Protein AF-A0A952R5X7-F1 (afdb_monomer_lite)

Structure (mmCIF, N/CA/C/O backbone):
data_AF-A0A952R5X7-F1
#
_entry.id   AF-A0A952R5X7-F1
#
loop_
_atom_site.group_PDB
_atom_site.id
_atom_site.type_symbol
_atom_site.label_atom_id
_atom_site.label_alt_id
_atom_site.label_comp_id
_atom_site.label_asym_id
_atom_site.label_entity_id
_atom_site.label_seq_id
_atom_site.pdbx_PDB_ins_code
_atom_site.Cartn_x
_atom_site.Cartn_y
_atom_site.Cartn_z
_atom_site.occupancy
_atom_site.B_iso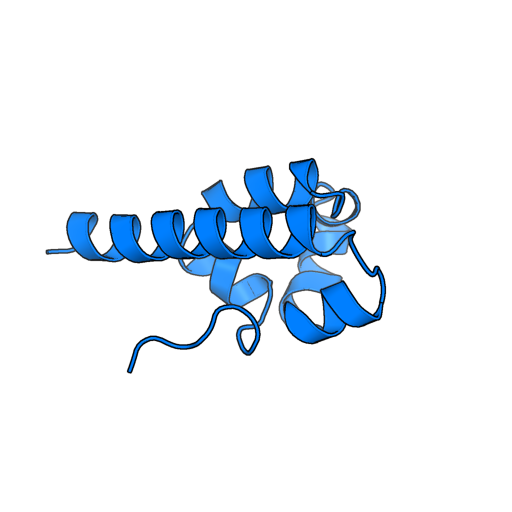_or_equiv
_atom_site.auth_seq_id
_atom_site.auth_comp_id
_atom_site.auth_asym_id
_atom_site.auth_atom_id
_atom_site.pdbx_PDB_model_num
ATOM 1 N N . MET A 1 1 ? 15.691 6.460 -13.688 1.00 40.69 1 MET A N 1
ATOM 2 C CA . MET A 1 1 ? 15.709 6.644 -12.224 1.00 40.69 1 MET A CA 1
ATOM 3 C C . MET A 1 1 ? 14.587 5.768 -11.708 1.00 40.69 1 MET A C 1
ATOM 5 O O . MET A 1 1 ? 13.459 6.006 -12.116 1.00 40.69 1 MET A O 1
ATOM 9 N N . ALA A 1 2 ? 14.886 4.681 -10.997 1.00 53.09 2 ALA A N 1
ATOM 10 C CA . ALA A 1 2 ? 13.833 3.889 -10.366 1.00 53.09 2 ALA A CA 1
ATOM 11 C C . ALA A 1 2 ? 13.285 4.743 -9.217 1.00 53.09 2 ALA A C 1
ATOM 13 O O . ALA A 1 2 ? 14.058 5.114 -8.336 1.00 53.09 2 ALA A O 1
ATOM 14 N N . ASN A 1 3 ? 12.019 5.158 -9.294 1.00 62.81 3 ASN A N 1
ATOM 15 C CA . ASN A 1 3 ? 11.383 5.862 -8.183 1.00 62.81 3 ASN A CA 1
ATOM 16 C C . ASN A 1 3 ? 11.283 4.899 -7.000 1.00 62.81 3 ASN A C 1
ATOM 18 O O . ASN A 1 3 ? 10.901 3.743 -7.182 1.00 62.81 3 ASN A O 1
ATOM 22 N N . ASP A 1 4 ? 11.620 5.381 -5.808 1.00 81.19 4 ASP A N 1
ATOM 23 C CA . ASP A 1 4 ? 11.392 4.643 -4.572 1.00 81.19 4 ASP A CA 1
ATOM 24 C C . ASP A 1 4 ? 9.870 4.464 -4.383 1.00 81.19 4 ASP A C 1
ATOM 26 O O . ASP A 1 4 ? 9.137 5.463 -4.429 1.00 81.19 4 ASP A O 1
ATOM 30 N N . PRO A 1 5 ? 9.353 3.233 -4.190 1.00 82.31 5 PRO A N 1
ATOM 31 C CA . PRO A 1 5 ? 7.926 3.009 -3.961 1.00 82.31 5 PRO A CA 1
ATOM 32 C C . PRO A 1 5 ? 7.377 3.808 -2.768 1.00 82.31 5 PRO A C 1
ATOM 34 O O . PRO A 1 5 ? 6.180 4.086 -2.734 1.00 82.31 5 PRO A O 1
ATOM 37 N N . LEU A 1 6 ? 8.217 4.232 -1.818 1.00 87.12 6 LEU A N 1
ATOM 38 C CA . LEU A 1 6 ? 7.813 5.102 -0.709 1.00 87.12 6 LEU A CA 1
ATOM 39 C C . LEU A 1 6 ? 7.329 6.484 -1.166 1.00 87.12 6 LEU A C 1
ATOM 41 O O . LEU A 1 6 ? 6.358 7.011 -0.611 1.00 87.12 6 LEU A O 1
ATOM 45 N N . GLU A 1 7 ? 7.975 7.057 -2.180 1.00 87.44 7 GLU A N 1
ATOM 46 C CA . GLU A 1 7 ? 7.645 8.384 -2.712 1.00 87.44 7 GLU A CA 1
ATOM 47 C C . GLU A 1 7 ? 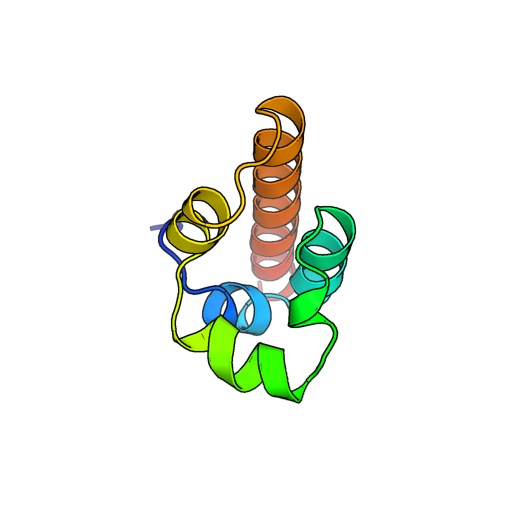6.483 8.337 -3.710 1.00 87.44 7 GLU A C 1
ATOM 49 O O . GLU A 1 7 ? 5.822 9.348 -3.956 1.00 87.44 7 GLU A O 1
ATOM 54 N N . MET A 1 8 ? 6.199 7.155 -4.261 1.00 89.69 8 MET A N 1
ATOM 55 C CA . MET A 1 8 ? 5.104 6.957 -5.200 1.00 89.69 8 MET A CA 1
ATOM 56 C C . MET A 1 8 ? 3.745 7.042 -4.509 1.00 89.69 8 MET A C 1
ATOM 58 O O . MET A 1 8 ? 3.537 6.602 -3.369 1.00 89.69 8 MET A O 1
ATOM 62 N N . LYS A 1 9 ? 2.763 7.568 -5.243 1.00 91.00 9 LYS A N 1
ATOM 63 C CA . LYS A 1 9 ? 1.368 7.438 -4.834 1.00 91.00 9 LYS A CA 1
ATOM 64 C C . LYS A 1 9 ? 0.960 5.977 -4.888 1.00 91.00 9 LYS A C 1
ATOM 66 O O . LYS A 1 9 ? 1.320 5.243 -5.805 1.00 91.00 9 LYS A O 1
ATOM 71 N N . VAL A 1 10 ? 0.104 5.575 -3.953 1.00 89.81 10 VAL A N 1
ATOM 72 C CA . VAL A 1 10 ? -0.453 4.213 -3.948 1.00 89.81 10 VAL A CA 1
ATOM 73 C C . VAL A 1 10 ? -1.163 3.909 -5.277 1.00 89.81 10 VAL A C 1
ATOM 75 O O . VAL A 1 10 ? -1.103 2.792 -5.771 1.00 89.81 10 VAL A O 1
ATOM 78 N N . SER A 1 11 ? -1.786 4.909 -5.900 1.00 90.00 11 SER A N 1
ATOM 79 C CA . SER A 1 11 ? -2.369 4.805 -7.245 1.00 90.00 11 SER A CA 1
ATOM 80 C C . SER A 1 11 ? -1.336 4.508 -8.326 1.00 90.00 11 SER A C 1
ATOM 82 O O . SER A 1 11 ? -1.578 3.615 -9.123 1.00 90.00 11 SER A O 1
ATOM 84 N N . GLU A 1 12 ? -0.185 5.179 -8.324 1.00 90.75 12 GLU A N 1
ATOM 85 C CA . GLU A 1 12 ? 0.887 4.946 -9.301 1.00 90.75 12 GLU A CA 1
ATOM 86 C C . GLU A 1 12 ? 1.470 3.537 -9.162 1.00 90.75 12 GLU A C 1
ATOM 88 O O . GLU A 1 12 ? 1.719 2.876 -10.165 1.00 90.75 12 GLU A O 1
ATOM 93 N N . ILE A 1 13 ? 1.624 3.039 -7.930 1.00 90.06 13 ILE A N 1
ATOM 94 C CA . ILE A 1 13 ? 2.054 1.655 -7.670 1.00 90.06 13 ILE A CA 1
ATOM 95 C C . ILE A 1 13 ? 1.042 0.661 -8.255 1.00 90.06 13 ILE A C 1
ATOM 97 O O . ILE A 1 13 ? 1.417 -0.298 -8.926 1.00 90.06 13 ILE A O 1
ATOM 101 N N . LEU A 1 14 ? -0.251 0.899 -8.025 1.00 89.25 14 LEU A N 1
ATOM 102 C CA . LEU A 1 14 ? -1.330 0.046 -8.526 1.00 89.25 14 LEU A CA 1
ATOM 103 C C . LEU A 1 14 ? -1.506 0.123 -10.050 1.00 89.25 14 LEU A C 1
ATOM 105 O O . LEU A 1 14 ? -1.918 -0.859 -10.664 1.00 89.25 14 LEU A O 1
ATOM 109 N N . GLU A 1 15 ? -1.237 1.280 -10.652 1.00 89.38 15 GLU A N 1
ATOM 110 C CA . GLU A 1 15 ? -1.236 1.477 -12.104 1.00 89.38 15 GLU A CA 1
ATOM 111 C C . GLU A 1 15 ? -0.028 0.806 -12.759 1.00 89.38 15 GLU A C 1
ATOM 113 O O . GLU A 1 15 ? -0.169 0.224 -13.834 1.00 89.38 15 GLU A O 1
ATOM 118 N N . ALA A 1 16 ? 1.135 0.847 -12.101 1.00 88.81 16 ALA A N 1
ATOM 119 C CA . ALA A 1 16 ? 2.330 0.146 -12.544 1.00 88.81 16 ALA A CA 1
ATOM 120 C C . ALA A 1 16 ? 2.126 -1.372 -12.491 1.00 88.81 16 ALA A C 1
ATOM 122 O O . ALA A 1 16 ? 2.374 -2.045 -13.486 1.00 88.81 16 ALA A O 1
ATOM 123 N N . ASN A 1 17 ? 1.617 -1.908 -11.378 1.00 89.81 17 ASN A N 1
ATOM 124 C CA . ASN A 1 17 ? 1.265 -3.319 -11.273 1.00 89.81 17 ASN A CA 1
ATOM 125 C C . ASN A 1 17 ? -0.008 -3.530 -10.423 1.00 89.81 17 ASN A C 1
ATOM 127 O O . ASN A 1 17 ? 0.037 -3.406 -9.195 1.00 89.81 17 ASN A O 1
ATOM 131 N N . PRO A 1 18 ? -1.140 -3.945 -11.029 1.00 88.12 18 PRO A N 1
ATOM 132 C CA . PRO A 1 18 ? -2.381 -4.210 -10.299 1.00 88.12 18 PRO A CA 1
ATOM 133 C C . PRO A 1 18 ? -2.265 -5.295 -9.217 1.00 88.12 18 PRO A C 1
ATOM 135 O O . PRO A 1 18 ? -3.055 -5.289 -8.269 1.00 88.12 18 PRO A O 1
ATOM 138 N N . ALA A 1 19 ? -1.292 -6.210 -9.327 1.00 89.75 19 ALA A N 1
ATOM 139 C CA . ALA A 1 19 ? -1.045 -7.255 -8.333 1.00 89.75 19 ALA A CA 1
ATOM 140 C C . ALA A 1 19 ? -0.558 -6.688 -6.987 1.00 89.75 19 ALA A C 1
ATOM 142 O O . ALA A 1 19 ? -0.804 -7.300 -5.946 1.00 89.75 19 ALA A O 1
ATOM 143 N N . ALA A 1 20 ? 0.021 -5.480 -6.976 1.00 91.00 20 ALA A N 1
ATOM 144 C CA . ALA A 1 20 ? 0.438 -4.792 -5.754 1.00 91.00 20 ALA A CA 1
ATOM 145 C C . ALA A 1 20 ? -0.724 -4.561 -4.769 1.00 91.00 20 ALA A C 1
ATOM 147 O O . ALA A 1 20 ? -0.505 -4.447 -3.563 1.00 91.00 20 ALA A O 1
ATOM 148 N N . LEU A 1 21 ? -1.976 -4.546 -5.247 1.00 90.19 21 LEU A N 1
ATOM 149 C CA . LEU A 1 21 ? -3.148 -4.464 -4.375 1.00 90.19 21 LEU A CA 1
ATOM 150 C C . LEU A 1 21 ? -3.226 -5.641 -3.400 1.00 90.19 21 LEU A C 1
ATOM 152 O O . LEU A 1 21 ? -3.588 -5.433 -2.244 1.00 90.19 21 LEU A O 1
ATOM 156 N N . GLY A 1 22 ? -2.917 -6.854 -3.865 1.00 89.62 22 GLY A N 1
ATOM 157 C CA . GLY A 1 22 ? -2.948 -8.058 -3.035 1.00 89.62 22 GLY A CA 1
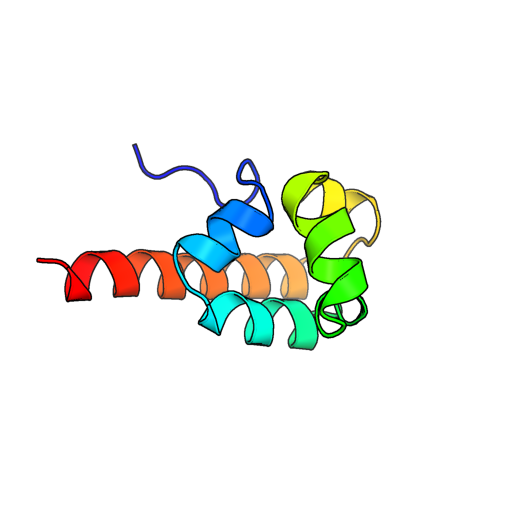ATOM 158 C C . GLY A 1 22 ? -1.969 -7.934 -1.875 1.00 89.62 22 GLY A C 1
ATOM 159 O O . GLY A 1 22 ? -2.382 -7.997 -0.720 1.00 89.62 22 GLY A O 1
ATOM 160 N N . VAL A 1 23 ? -0.719 -7.602 -2.199 1.00 91.56 23 VAL A N 1
ATOM 161 C CA . VAL A 1 23 ? 0.356 -7.366 -1.228 1.00 91.56 23 VAL A CA 1
ATOM 162 C C . VAL A 1 23 ? -0.045 -6.294 -0.209 1.00 91.56 23 VAL A C 1
ATOM 164 O O . VAL A 1 23 ? 0.001 -6.519 0.999 1.00 91.56 23 VAL A O 1
ATOM 167 N N . LEU A 1 24 ? -0.533 -5.134 -0.660 1.00 89.81 24 LEU A N 1
ATOM 168 C CA . LEU A 1 24 ? -0.975 -4.070 0.247 1.00 89.81 24 LEU A CA 1
ATOM 169 C C . LEU A 1 24 ? -2.072 -4.560 1.209 1.00 89.81 24 LEU A C 1
ATOM 171 O O . LEU A 1 24 ? -2.018 -4.299 2.413 1.00 89.81 24 LEU A O 1
ATOM 175 N N . VAL A 1 25 ? -3.063 -5.298 0.711 1.00 90.06 25 VAL A N 1
ATOM 176 C CA . VAL A 1 25 ? -4.151 -5.826 1.544 1.00 90.06 25 VAL A CA 1
ATOM 177 C C . VAL A 1 25 ? -3.633 -6.842 2.570 1.00 90.06 25 VAL A C 1
ATOM 179 O O . VAL A 1 25 ? -4.032 -6.755 3.734 1.00 90.06 25 VAL A O 1
ATOM 182 N N . GLU A 1 26 ? -2.715 -7.733 2.188 1.00 90.31 26 GLU A N 1
ATOM 183 C CA . GLU A 1 26 ? -2.087 -8.717 3.085 1.00 90.31 26 GLU A CA 1
ATOM 184 C C . GLU A 1 26 ? -1.270 -8.061 4.204 1.00 90.31 26 GLU A C 1
ATOM 186 O O . GLU A 1 26 ? -1.323 -8.486 5.361 1.00 90.31 26 GLU A O 1
ATOM 191 N N . HIS A 1 27 ? -0.587 -6.959 3.894 1.00 88.44 27 HIS A N 1
ATOM 192 C CA . HIS A 1 27 ? 0.170 -6.177 4.872 1.00 88.44 27 HIS A CA 1
ATOM 193 C C . HIS A 1 27 ? -0.708 -5.268 5.749 1.00 88.44 27 HIS A C 1
ATOM 195 O O . HIS A 1 27 ? -0.203 -4.582 6.638 1.00 88.44 27 HIS A O 1
ATOM 201 N N . GLY A 1 28 ? -2.033 -5.308 5.579 1.00 84.38 28 GLY A N 1
ATOM 202 C CA . GLY A 1 28 ? -2.987 -4.633 6.452 1.00 84.38 28 GLY A CA 1
ATOM 203 C C . GLY A 1 28 ? -3.595 -3.365 5.865 1.00 84.38 28 GLY A C 1
ATOM 204 O O . GLY A 1 28 ? -4.356 -2.698 6.565 1.00 84.38 28 GLY A O 1
ATOM 205 N N . PHE A 1 29 ? -3.364 -3.038 4.594 1.00 87.38 29 PHE A N 1
ATOM 206 C CA . PHE A 1 29 ? -4.069 -1.960 3.890 1.00 87.38 29 PHE A CA 1
ATOM 207 C C . PHE A 1 29 ? -5.435 -2.424 3.356 1.00 87.38 29 PHE A C 1
ATOM 209 O O . PHE A 1 29 ? -5.845 -2.103 2.241 1.00 87.38 29 PHE A O 1
ATOM 216 N N . THR A 1 30 ? -6.193 -3.148 4.183 1.00 85.06 30 THR A N 1
ATOM 217 C CA . THR A 1 30 ? -7.522 -3.680 3.845 1.00 85.06 30 THR A CA 1
ATOM 218 C C . THR A 1 30 ? -8.546 -2.638 3.364 1.00 85.06 30 THR A C 1
ATOM 220 O O . THR A 1 30 ? -9.371 -3.007 2.526 1.00 85.06 30 THR A O 1
ATOM 223 N N . PRO A 1 31 ? -8.516 -1.342 3.765 1.00 83.19 31 PRO A N 1
ATOM 224 C CA . PRO A 1 31 ? -9.416 -0.340 3.188 1.00 83.19 31 PRO A CA 1
ATOM 225 C C . PRO A 1 31 ? -9.259 -0.178 1.669 1.00 83.19 31 PRO A C 1
ATOM 227 O O . PRO A 1 31 ? -10.225 0.164 0.993 1.00 83.19 31 PRO A O 1
ATOM 230 N N . LEU A 1 32 ? -8.079 -0.474 1.110 1.00 84.06 32 LEU A N 1
ATOM 231 C CA . LEU A 1 32 ? -7.834 -0.409 -0.334 1.00 84.06 32 LEU A CA 1
ATOM 232 C C . LEU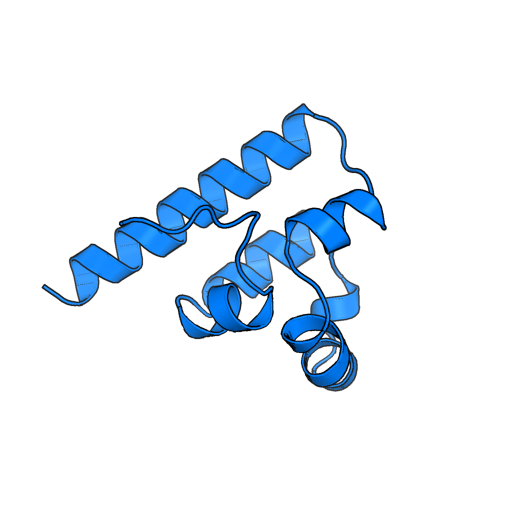 A 1 32 ? -8.523 -1.536 -1.114 1.00 84.06 32 LEU A C 1
ATOM 234 O O . LEU A 1 32 ? -8.713 -1.402 -2.321 1.00 84.06 32 LEU A O 1
ATOM 238 N N . ALA A 1 33 ? -8.949 -2.615 -0.449 1.00 84.88 33 ALA A N 1
ATOM 239 C CA . ALA A 1 33 ? -9.743 -3.663 -1.087 1.00 84.88 33 ALA A CA 1
ATOM 240 C C . ALA A 1 33 ? -11.116 -3.139 -1.544 1.00 84.88 33 ALA A C 1
ATOM 242 O O . ALA A 1 33 ? -11.699 -3.657 -2.495 1.00 84.88 33 ALA A O 1
ATOM 243 N N . GLN A 1 34 ? -11.636 -2.093 -0.890 1.00 88.19 34 GLN A N 1
ATOM 244 C CA . GLN A 1 34 ? -12.900 -1.474 -1.270 1.00 88.19 34 GLN A CA 1
ATOM 245 C C . GLN A 1 34 ? -12.686 -0.511 -2.450 1.00 88.19 34 GLN A C 1
ATOM 247 O O . GLN A 1 34 ? -11.985 0.492 -2.296 1.00 88.19 34 GLN A O 1
ATOM 252 N N . PRO A 1 35 ? -13.331 -0.725 -3.615 1.00 85.81 35 PRO A N 1
ATOM 253 C CA . PRO A 1 35 ? -13.073 0.073 -4.817 1.00 85.81 35 PRO A CA 1
ATOM 254 C C . PRO A 1 35 ? -13.317 1.576 -4.639 1.00 85.81 35 PRO A C 1
ATOM 256 O O . PRO A 1 35 ? -12.613 2.391 -5.234 1.00 85.81 35 PRO A O 1
ATOM 259 N N . TYR A 1 36 ? -14.306 1.940 -3.818 1.00 87.81 36 TYR A N 1
ATOM 260 C CA . TYR A 1 36 ? -14.629 3.330 -3.500 1.00 87.81 36 TYR A CA 1
ATOM 261 C C . TYR A 1 36 ? -13.513 4.004 -2.690 1.00 87.81 36 TYR A C 1
ATOM 263 O O . TYR A 1 36 ? -13.007 5.051 -3.092 1.00 87.81 36 TYR A O 1
ATOM 271 N N . LEU A 1 37 ? -13.071 3.370 -1.598 1.00 86.00 37 LEU A N 1
ATOM 272 C CA . LEU A 1 37 ? -11.977 3.881 -0.769 1.00 86.00 37 LEU A CA 1
ATOM 273 C C . LEU A 1 37 ? -10.656 3.897 -1.528 1.00 86.00 37 LEU A C 1
ATOM 275 O O . LEU A 1 37 ? -9.911 4.860 -1.408 1.00 86.00 37 LEU A O 1
ATOM 279 N N . ARG A 1 38 ? -10.389 2.893 -2.368 1.00 87.81 38 ARG A N 1
ATOM 280 C CA . ARG A 1 38 ? -9.212 2.874 -3.240 1.00 87.81 38 ARG A CA 1
ATOM 281 C C . ARG A 1 38 ? -9.162 4.099 -4.150 1.00 87.81 38 ARG A C 1
ATOM 283 O O . ARG A 1 38 ? -8.136 4.758 -4.204 1.00 87.81 38 ARG A O 1
ATOM 290 N N . LYS A 1 39 ? -10.267 4.450 -4.816 1.00 85.75 39 LYS A N 1
ATOM 291 C CA . LYS A 1 39 ? -10.325 5.639 -5.687 1.00 85.75 39 LYS A CA 1
ATOM 292 C C . LYS A 1 39 ? -10.131 6.959 -4.936 1.00 85.75 39 LYS A C 1
ATOM 294 O O . LYS A 1 39 ? -9.674 7.925 -5.531 1.00 85.75 39 LYS A O 1
ATOM 299 N N . LEU A 1 40 ? -10.477 7.020 -3.655 1.00 86.31 40 LEU A N 1
ATOM 300 C CA . LEU A 1 40 ? -10.285 8.221 -2.837 1.00 86.31 40 LEU A CA 1
ATOM 301 C C . LEU A 1 40 ? -8.878 8.292 -2.233 1.00 86.31 40 LEU A C 1
ATOM 303 O O . LEU A 1 40 ? -8.208 9.318 -2.315 1.00 86.31 40 LEU A O 1
ATOM 307 N N . LEU A 1 41 ? -8.424 7.198 -1.625 1.00 86.12 41 LEU A N 1
ATOM 308 C CA . LEU A 1 41 ? -7.191 7.147 -0.844 1.00 86.12 41 LEU A CA 1
ATOM 309 C C . LEU A 1 41 ? -5.955 6.935 -1.722 1.00 86.12 41 LEU A C 1
ATOM 311 O O . LEU A 1 41 ? -4.934 7.575 -1.500 1.00 86.12 41 LEU A O 1
ATOM 315 N N . ALA A 1 42 ? -6.034 6.100 -2.762 1.00 85.69 42 ALA A N 1
ATOM 316 C CA . ALA A 1 42 ? -4.845 5.745 -3.535 1.00 85.69 42 ALA A CA 1
ATOM 317 C C . ALA A 1 42 ? -4.232 6.942 -4.291 1.00 85.69 42 ALA A C 1
ATOM 319 O O . ALA A 1 42 ? -3.028 6.978 -4.533 1.00 85.69 42 ALA A O 1
ATOM 320 N N . HIS A 1 43 ? -5.037 7.946 -4.648 1.00 88.00 43 HIS A N 1
ATOM 321 C CA . HIS A 1 43 ? -4.564 9.151 -5.343 1.00 88.00 43 HIS A CA 1
ATOM 322 C C . HIS A 1 43 ? -4.153 10.293 -4.400 1.00 88.00 43 HIS A C 1
ATOM 324 O O . HIS A 1 43 ? -3.569 11.284 -4.858 1.00 88.00 43 HIS A O 1
ATOM 330 N N . THR A 1 44 ? -4.459 10.177 -3.104 1.00 87.00 44 THR A N 1
ATOM 331 C CA . THR A 1 44 ? -4.269 11.253 -2.119 1.00 87.00 44 THR A CA 1
ATOM 332 C C . THR A 1 44 ? -3.052 11.060 -1.231 1.00 87.00 44 THR A C 1
ATOM 334 O O . THR A 1 44 ? -2.488 12.065 -0.807 1.00 87.00 44 THR A O 1
ATOM 337 N N . VAL A 1 45 ? -2.620 9.818 -0.989 1.00 88.69 45 VAL A N 1
ATOM 338 C CA . VAL A 1 45 ? -1.457 9.525 -0.140 1.00 88.69 45 VAL 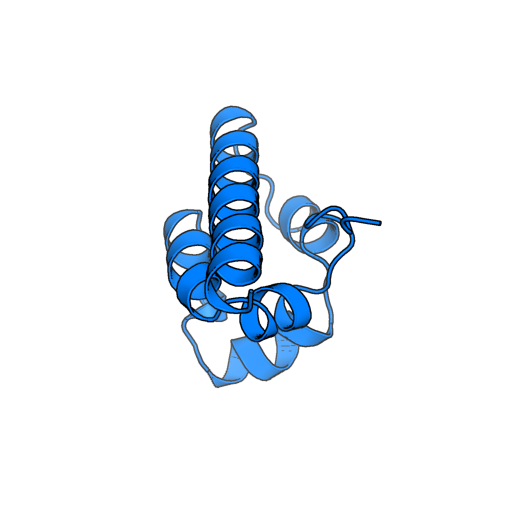A CA 1
ATOM 339 C C . VAL A 1 45 ? -0.367 8.746 -0.877 1.00 88.69 45 VAL A C 1
ATOM 341 O O . VAL A 1 45 ? -0.653 7.910 -1.742 1.00 88.69 45 VAL A O 1
ATOM 344 N N . THR A 1 46 ? 0.887 9.018 -0.517 1.00 91.75 46 THR A N 1
ATOM 345 C CA . THR A 1 46 ? 2.036 8.173 -0.875 1.00 91.75 46 THR A CA 1
ATOM 346 C C . THR A 1 46 ? 2.110 6.941 0.019 1.00 91.75 46 THR A C 1
ATOM 348 O O . THR A 1 46 ? 1.463 6.888 1.072 1.00 91.75 46 THR A O 1
ATOM 351 N N . LEU A 1 47 ? 2.895 5.939 -0.384 1.00 89.56 47 LEU A N 1
ATOM 352 C CA . LEU A 1 47 ? 3.123 4.765 0.457 1.00 89.56 47 LEU A CA 1
ATOM 353 C C . LEU A 1 47 ? 3.775 5.154 1.794 1.00 89.56 47 LEU A C 1
ATOM 355 O O . LEU A 1 47 ? 3.338 4.676 2.840 1.00 89.56 47 LEU A O 1
ATOM 359 N N . GLU A 1 48 ? 4.731 6.089 1.784 1.00 90.81 48 GLU A N 1
ATOM 360 C CA . GLU A 1 48 ? 5.339 6.624 3.008 1.00 90.81 48 GLU A CA 1
ATOM 361 C C . GLU A 1 48 ? 4.287 7.248 3.941 1.00 90.81 48 GLU A C 1
ATOM 363 O O . GLU A 1 48 ? 4.230 6.951 5.135 1.00 90.81 48 GLU A O 1
ATOM 368 N N . GLN A 1 49 ? 3.399 8.090 3.407 1.00 90.38 49 GLN A N 1
ATOM 369 C CA . GLN A 1 49 ? 2.325 8.699 4.194 1.00 90.38 49 GLN A CA 1
ATOM 370 C C . GLN A 1 49 ? 1.360 7.645 4.745 1.00 90.38 49 GLN A C 1
ATOM 372 O O . GLN A 1 49 ? 0.915 7.751 5.889 1.00 90.38 49 GLN A O 1
ATOM 377 N N . ALA A 1 50 ? 1.055 6.611 3.961 1.00 88.69 50 ALA A N 1
ATOM 378 C CA . ALA A 1 50 ? 0.204 5.512 4.390 1.00 88.69 50 ALA A CA 1
ATOM 379 C C . ALA A 1 50 ? 0.840 4.712 5.544 1.00 88.69 50 ALA A C 1
ATOM 381 O O . ALA A 1 50 ? 0.148 4.404 6.517 1.00 88.69 50 ALA A O 1
ATOM 382 N N . LEU A 1 51 ? 2.152 4.454 5.488 1.00 89.38 51 LEU A N 1
ATOM 383 C CA . LEU A 1 51 ? 2.924 3.821 6.566 1.00 89.38 51 LEU A CA 1
ATOM 384 C C . LEU A 1 51 ? 3.019 4.709 7.813 1.00 89.38 51 LEU A C 1
ATOM 386 O O . LEU A 1 51 ? 2.940 4.210 8.930 1.00 89.38 51 LEU A O 1
ATOM 390 N N . ARG A 1 52 ? 3.090 6.036 7.662 1.00 88.62 52 ARG A N 1
ATOM 391 C CA . ARG A 1 52 ? 3.023 6.964 8.807 1.00 88.62 52 ARG A CA 1
ATOM 392 C C . ARG A 1 52 ? 1.653 6.958 9.490 1.00 88.62 52 ARG A C 1
ATOM 394 O O . ARG A 1 52 ? 1.579 7.063 10.711 1.00 88.62 52 ARG A O 1
ATOM 401 N N . LEU A 1 53 ? 0.570 6.845 8.718 1.00 86.75 53 LEU A N 1
ATOM 402 C CA . LEU A 1 53 ? -0.799 6.759 9.247 1.00 86.75 53 LEU A CA 1
ATOM 403 C C . LEU A 1 53 ? -1.078 5.410 9.917 1.00 86.75 53 LEU A C 1
ATOM 405 O O . LEU A 1 53 ? -1.831 5.339 10.889 1.00 86.75 53 LEU A O 1
ATOM 409 N N . ARG A 1 54 ? -0.491 4.338 9.383 1.00 83.31 54 ARG A N 1
ATOM 410 C CA . ARG A 1 54 ? -0.593 2.981 9.915 1.00 83.31 54 ARG A CA 1
ATOM 411 C C . ARG A 1 54 ? 0.805 2.360 9.975 1.00 83.31 54 ARG A C 1
ATOM 413 O O . ARG A 1 54 ? 1.176 1.640 9.047 1.00 83.31 54 ARG A O 1
ATOM 420 N N . PRO A 1 55 ? 1.557 2.611 11.059 1.00 85.50 55 PRO A N 1
ATOM 421 C CA . PRO A 1 55 ? 2.882 2.036 11.210 1.00 85.50 55 PRO A CA 1
ATOM 422 C C . PRO A 1 55 ? 2.793 0.514 11.268 1.00 85.50 55 PRO A C 1
ATOM 424 O O . PRO A 1 55 ? 1.943 -0.060 11.958 1.00 85.50 55 PRO A O 1
ATOM 427 N N . LEU A 1 56 ? 3.675 -0.130 10.514 1.00 87.56 56 LEU A N 1
ATOM 428 C CA . LEU A 1 56 ? 3.879 -1.569 10.542 1.00 87.56 56 LEU A CA 1
ATOM 429 C C . LEU A 1 56 ? 5.072 -1.892 11.444 1.00 87.56 56 LEU A C 1
ATOM 431 O O . LEU A 1 56 ? 5.877 -1.028 11.781 1.00 87.56 56 LEU A O 1
ATOM 435 N N . ALA A 1 57 ? 5.185 -3.157 11.846 1.00 89.81 57 ALA A N 1
ATOM 436 C CA . ALA A 1 57 ? 6.433 -3.634 12.428 1.00 89.81 57 ALA A CA 1
ATOM 437 C C . ALA A 1 57 ? 7.560 -3.507 11.378 1.00 89.81 57 ALA A C 1
ATOM 439 O O . ALA A 1 57 ? 7.283 -3.757 10.198 1.00 89.81 57 ALA A O 1
ATOM 440 N N . PRO A 1 58 ? 8.804 -3.179 11.772 1.00 87.38 58 PRO A N 1
ATOM 441 C CA . PRO A 1 58 ? 9.917 -2.966 10.841 1.00 87.38 58 PRO A CA 1
ATOM 442 C C . PRO A 1 58 ? 10.117 -4.129 9.859 1.00 87.38 58 PRO A C 1
ATOM 444 O O . PRO A 1 58 ? 10.409 -3.933 8.682 1.00 87.38 58 PRO A O 1
ATOM 447 N N . GLU A 1 59 ? 9.902 -5.357 10.327 1.00 90.69 59 GLU A N 1
ATOM 448 C CA . GLU A 1 59 ? 10.033 -6.578 9.534 1.00 90.69 59 GLU A CA 1
ATOM 449 C C . GLU A 1 59 ? 8.946 -6.667 8.455 1.00 90.69 59 GLU A C 1
ATOM 451 O O . GLU A 1 59 ? 9.205 -7.090 7.328 1.00 90.69 59 GLU A O 1
ATOM 456 N N . ARG A 1 60 ? 7.721 -6.235 8.781 1.00 89.19 60 ARG A N 1
ATOM 457 C CA . ARG A 1 60 ? 6.600 -6.214 7.832 1.00 89.19 60 ARG A CA 1
ATOM 458 C C . ARG A 1 60 ? 6.716 -5.088 6.824 1.00 89.19 60 ARG A C 1
ATOM 460 O O . ARG A 1 60 ? 6.304 -5.281 5.687 1.00 89.19 60 ARG A O 1
ATOM 467 N N . GLU A 1 61 ? 7.233 -3.940 7.242 1.00 90.56 61 GLU A N 1
ATOM 468 C CA . GLU A 1 61 ? 7.497 -2.817 6.346 1.00 90.56 61 GLU A CA 1
ATOM 469 C C . GLU A 1 61 ? 8.556 -3.196 5.312 1.00 90.56 61 GLU A C 1
ATOM 471 O O . GLU A 1 61 ? 8.331 -3.043 4.116 1.00 90.56 61 GLU A O 1
ATOM 476 N N . ARG A 1 62 ? 9.661 -3.804 5.752 1.00 90.00 62 ARG A N 1
ATOM 477 C CA . ARG A 1 62 ? 10.703 -4.275 4.840 1.00 90.00 62 ARG A CA 1
ATOM 478 C C . ARG A 1 62 ? 10.192 -5.335 3.868 1.00 90.00 62 ARG A C 1
ATOM 480 O O . ARG A 1 62 ? 10.389 -5.196 2.670 1.00 90.00 62 ARG A O 1
ATOM 487 N N . SER A 1 63 ? 9.457 -6.331 4.368 1.00 92.12 63 SER A N 1
ATOM 488 C CA . SER A 1 63 ? 8.841 -7.353 3.512 1.00 92.12 63 SER A CA 1
ATOM 489 C C . SER A 1 63 ? 7.853 -6.766 2.498 1.00 92.12 63 SER A C 1
ATOM 491 O O . SER A 1 63 ? 7.749 -7.296 1.397 1.00 92.12 63 SER A O 1
ATOM 493 N N . LEU A 1 64 ? 7.114 -5.711 2.857 1.00 91.50 64 LEU A N 1
ATOM 494 C CA . LEU A 1 64 ? 6.215 -5.019 1.934 1.00 91.50 64 LEU A CA 1
ATOM 495 C C . LEU A 1 64 ? 7.008 -4.341 0.812 1.00 91.50 64 LEU A C 1
ATOM 497 O O . LEU A 1 64 ? 6.658 -4.482 -0.356 1.00 91.50 64 LEU A O 1
ATOM 501 N N . LEU A 1 65 ? 8.063 -3.606 1.168 1.00 90.88 65 LEU A N 1
ATOM 502 C CA . LEU A 1 65 ? 8.894 -2.885 0.204 1.00 90.88 65 LEU A CA 1
ATOM 503 C C . LEU A 1 65 ? 9.633 -3.837 -0.737 1.00 90.88 65 LEU A C 1
ATOM 505 O O . LEU A 1 65 ? 9.656 -3.573 -1.935 1.00 90.88 65 LEU A O 1
ATOM 509 N N . ASP A 1 66 ? 10.156 -4.953 -0.223 1.00 90.94 66 ASP A N 1
ATOM 510 C CA . ASP A 1 66 ? 10.811 -5.982 -1.037 1.00 90.94 66 ASP A CA 1
ATOM 511 C C . ASP A 1 66 ? 9.821 -6.573 -2.061 1.00 90.94 66 ASP A C 1
ATOM 513 O O . ASP A 1 66 ? 10.091 -6.558 -3.259 1.00 90.94 66 ASP A O 1
ATOM 517 N N . GLN A 1 67 ? 8.620 -6.984 -1.629 1.00 91.50 67 GLN A N 1
ATOM 518 C CA . GLN A 1 67 ? 7.601 -7.531 -2.540 1.00 91.50 67 GLN A CA 1
ATOM 519 C C . GLN A 1 67 ? 7.114 -6.515 -3.581 1.00 91.50 67 GLN A C 1
ATOM 521 O O . GLN A 1 67 ? 6.868 -6.872 -4.733 1.00 91.50 67 GLN A O 1
ATOM 526 N N . LEU A 1 68 ? 6.950 -5.245 -3.195 1.00 90.19 68 LEU A N 1
ATOM 527 C CA . LEU A 1 68 ? 6.590 -4.186 -4.139 1.00 90.19 68 LEU A CA 1
ATOM 528 C C . LEU A 1 68 ? 7.725 -3.912 -5.129 1.00 90.19 68 LEU A C 1
ATOM 530 O O . LEU A 1 68 ? 7.454 -3.721 -6.312 1.00 90.19 68 LEU A O 1
ATOM 534 N N . GLY A 1 69 ? 8.975 -3.920 -4.665 1.00 88.56 69 GLY A N 1
ATOM 535 C CA . GLY A 1 69 ? 10.159 -3.789 -5.508 1.00 88.56 69 GLY A CA 1
ATOM 536 C C . GLY A 1 69 ? 10.231 -4.893 -6.559 1.00 88.56 69 GLY A C 1
ATOM 537 O O . GLY A 1 69 ? 10.351 -4.587 -7.745 1.00 88.56 69 GLY A O 1
ATOM 538 N N . ASP A 1 70 ? 10.058 -6.148 -6.140 1.00 89.12 70 ASP A N 1
ATOM 539 C CA . ASP A 1 70 ? 10.042 -7.311 -7.031 1.00 89.12 70 ASP A CA 1
ATOM 540 C C . ASP A 1 70 ? 8.919 -7.202 -8.073 1.00 89.12 70 ASP A C 1
ATOM 542 O O . ASP A 1 70 ? 9.165 -7.334 -9.270 1.00 89.12 70 ASP A O 1
ATOM 546 N N . LEU A 1 71 ? 7.694 -6.863 -7.654 1.00 87.81 71 LEU A N 1
A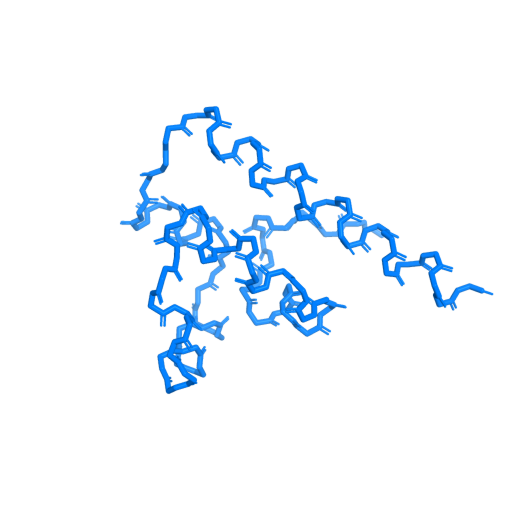TOM 547 C CA . LEU A 1 71 ? 6.550 -6.707 -8.563 1.00 87.81 71 LEU A CA 1
ATOM 548 C C . LEU A 1 71 ? 6.734 -5.581 -9.590 1.00 87.81 71 LEU A C 1
ATOM 550 O O . LEU A 1 71 ? 6.264 -5.691 -10.730 1.00 87.81 71 LEU A O 1
ATOM 554 N N . LEU A 1 72 ? 7.364 -4.476 -9.191 1.00 83.75 72 LEU A N 1
ATOM 555 C CA . LEU A 1 72 ? 7.638 -3.346 -10.078 1.00 83.75 72 LEU A CA 1
ATOM 556 C C . LEU A 1 72 ? 8.796 -3.653 -11.038 1.00 83.75 72 LEU A C 1
ATOM 558 O O . LEU A 1 72 ? 8.739 -3.239 -12.198 1.00 83.75 72 LEU A O 1
ATOM 562 N N . ALA A 1 73 ? 9.807 -4.400 -10.588 1.00 82.56 73 ALA A N 1
ATOM 563 C CA . ALA A 1 73 ? 10.918 -4.855 -11.419 1.00 82.56 73 ALA A CA 1
ATOM 564 C C . ALA A 1 73 ? 10.466 -5.885 -12.468 1.00 82.56 73 ALA A C 1
ATOM 566 O O . ALA A 1 73 ? 10.775 -5.723 -13.647 1.00 82.56 73 ALA A O 1
ATOM 567 N N . ASP A 1 74 ? 9.657 -6.870 -12.073 1.00 77.06 74 ASP A N 1
ATOM 568 C CA . ASP A 1 74 ? 9.120 -7.916 -12.958 1.00 77.06 74 ASP A CA 1
ATOM 569 C C . ASP A 1 74 ? 8.254 -7.305 -14.082 1.00 77.06 74 ASP A C 1
ATOM 571 O O . ASP A 1 74 ? 8.338 -7.657 -15.259 1.00 77.06 74 ASP A O 1
ATOM 575 N N . THR A 1 75 ? 7.503 -6.242 -13.764 1.00 68.81 75 THR A N 1
ATOM 576 C CA . THR A 1 75 ? 6.730 -5.499 -14.776 1.00 68.81 75 THR A CA 1
ATOM 577 C C . THR A 1 75 ? 7.618 -4.820 -15.828 1.00 68.81 75 THR A C 1
ATOM 579 O O . THR A 1 75 ? 7.188 -4.635 -16.970 1.00 68.81 75 THR A O 1
ATOM 582 N N . ALA A 1 76 ? 8.848 -4.431 -15.478 1.00 61.81 76 ALA A N 1
ATOM 583 C CA . ALA A 1 76 ? 9.788 -3.844 -16.430 1.00 61.81 76 ALA A CA 1
ATOM 584 C C . ALA A 1 76 ? 10.349 -4.895 -17.404 1.00 61.81 76 ALA A C 1
ATOM 586 O O . ALA A 1 76 ? 10.534 -4.575 -18.577 1.00 61.81 76 ALA A O 1
ATOM 587 N N . GLU A 1 77 ? 10.555 -6.136 -16.952 1.00 58.56 77 GLU A N 1
ATOM 588 C CA . GLU A 1 77 ? 11.032 -7.239 -17.798 1.00 58.56 77 GLU A CA 1
ATOM 589 C C . GLU A 1 77 ? 9.958 -7.733 -18.776 1.00 58.56 77 GLU A C 1
ATOM 591 O O . GLU A 1 77 ? 10.266 -8.008 -19.931 1.00 58.56 77 GLU A O 1
ATOM 596 N N . VAL A 1 78 ? 8.681 -7.752 -18.378 1.00 56.59 78 VAL A N 1
ATOM 597 C CA . VAL A 1 78 ? 7.567 -8.154 -19.266 1.00 56.59 78 VAL A CA 1
ATOM 598 C C . VAL A 1 78 ? 7.335 -7.162 -20.421 1.00 56.59 78 VAL A C 1
ATOM 600 O O . VAL A 1 78 ? 6.700 -7.504 -21.421 1.00 56.59 78 VAL A O 1
ATOM 603 N N . ARG A 1 79 ? 7.824 -5.919 -20.307 1.00 50.00 79 ARG A N 1
ATOM 604 C CA . ARG A 1 79 ? 7.665 -4.871 -21.336 1.00 50.00 79 ARG A CA 1
ATOM 605 C C . ARG A 1 79 ? 8.875 -4.719 -22.273 1.00 50.00 79 ARG A C 1
ATOM 607 O O . ARG A 1 79 ? 8.805 -3.847 -23.144 1.00 50.00 79 ARG A O 1
ATOM 614 N N . ALA A 1 80 ? 9.940 -5.507 -22.097 1.00 46.34 80 ALA A N 1
ATOM 615 C CA . ALA A 1 80 ? 11.143 -5.517 -22.941 1.00 46.34 80 ALA A CA 1
ATOM 616 C C . ALA A 1 80 ? 11.047 -6.554 -24.073 1.00 46.34 80 ALA A C 1
ATOM 618 O O . ALA A 1 80 ? 11.557 -6.247 -25.175 1.00 46.34 80 ALA A O 1
#

Secondary structure (DSSP, 8-state):
----TTTSBHHHHHHH-TTHHHHHHHTT-GGGGSHHHHHHHTTT-BHHHHHHHSPPPHHHHHHHHHHHHHHHHHHHHHT-

Sequence (80 aa):
MANDPLEMKVSEILEANPAALGVLVEHGFTPLAQPYLRKLLAHTVTLEQALRLRPLAPERERSLLDQLGDLLADTAEVRA

pLDDT: mean 84.4, std 11.02, range [40.69, 92.12]

Foldseek 3Di:
DPDQQQQDQLVVLCVLPVCLLVLCVVLPVVLCVDVVSVVVRRRPDGNNRVCVVPPDDPVSVVVSSVVSVVRNVVSVVVVD

Radius of gyration: 11.96 Å; chains: 1; bounding box: 30×20×35 Å